Protein AF-A0A9E2CBW1-F1 (afdb_monomer_lite)

Structure (mmCIF, N/CA/C/O backbone):
data_AF-A0A9E2CBW1-F1
#
_entry.id   AF-A0A9E2CBW1-F1
#
loop_
_atom_site.group_PDB
_atom_site.id
_atom_site.type_symbol
_atom_site.label_atom_id
_atom_site.label_alt_id
_atom_site.label_comp_id
_atom_site.label_asym_id
_atom_site.label_entity_id
_atom_site.label_seq_id
_atom_site.pdbx_PDB_ins_code
_atom_site.Cartn_x
_atom_site.Cartn_y
_atom_site.Cartn_z
_atom_site.occupancy
_atom_site.B_iso_or_equiv
_atom_site.auth_seq_id
_atom_site.auth_comp_id
_atom_site.auth_asym_id
_atom_site.auth_atom_id
_atom_site.pdbx_PDB_model_num
ATOM 1 N N . MET A 1 1 ? 2.159 11.264 4.497 1.00 96.94 1 MET A N 1
ATOM 2 C CA . MET A 1 1 ? 2.310 10.872 3.080 1.00 96.94 1 MET A CA 1
ATOM 3 C C . MET A 1 1 ? 3.177 9.632 3.001 1.00 96.94 1 MET A C 1
ATOM 5 O O . MET A 1 1 ? 4.190 9.589 3.693 1.00 96.94 1 MET A O 1
ATOM 9 N N . PHE A 1 2 ? 2.806 8.661 2.169 1.00 98.25 2 PHE A N 1
ATOM 10 C CA . PHE A 1 2 ? 3.552 7.414 1.985 1.00 98.25 2 PHE A CA 1
ATOM 11 C C . PHE A 1 2 ? 4.089 7.279 0.565 1.00 98.25 2 PHE A C 1
ATOM 13 O O . PHE A 1 2 ? 3.323 7.381 -0.392 1.00 98.25 2 PHE A O 1
ATOM 20 N N . GLY A 1 3 ? 5.390 7.013 0.460 1.00 98.00 3 GLY A N 1
ATOM 21 C CA . GLY A 1 3 ? 6.084 6.596 -0.757 1.00 98.00 3 GLY A CA 1
ATOM 22 C C . GLY A 1 3 ? 6.716 5.210 -0.588 1.00 98.00 3 GLY A C 1
ATOM 23 O O . GLY A 1 3 ? 6.615 4.598 0.473 1.00 98.00 3 GLY A O 1
ATOM 24 N N . SER A 1 4 ? 7.404 4.713 -1.621 1.00 97.06 4 SER A N 1
ATOM 25 C CA . SER A 1 4 ? 8.040 3.378 -1.582 1.00 97.06 4 SER A CA 1
ATOM 26 C C . SER A 1 4 ? 9.094 3.203 -0.476 1.00 97.06 4 SER A C 1
ATOM 28 O O . SER A 1 4 ? 9.456 2.076 -0.155 1.00 97.06 4 SER A O 1
ATOM 30 N N . SER A 1 5 ? 9.581 4.286 0.132 1.00 96.88 5 SER A N 1
ATOM 31 C CA . SER A 1 5 ? 10.517 4.241 1.267 1.00 96.88 5 SER A CA 1
ATOM 32 C C . SER A 1 5 ? 9.845 4.499 2.624 1.00 96.88 5 SER A C 1
ATOM 34 O O . SER A 1 5 ? 10.533 4.773 3.603 1.00 96.88 5 SER A O 1
ATOM 36 N N . GLY A 1 6 ? 8.512 4.430 2.695 1.00 97.19 6 GLY A N 1
ATOM 37 C CA . GLY A 1 6 ? 7.733 4.660 3.910 1.00 97.19 6 GLY A CA 1
ATOM 38 C C . GLY A 1 6 ? 7.193 6.086 3.986 1.00 97.19 6 GLY A C 1
ATOM 39 O O . GLY A 1 6 ? 6.713 6.635 2.991 1.00 97.19 6 GLY A O 1
ATOM 40 N N . ILE A 1 7 ? 7.235 6.691 5.174 1.00 97.38 7 ILE A N 1
ATOM 41 C CA . ILE A 1 7 ? 6.757 8.062 5.382 1.00 97.38 7 ILE A CA 1
ATOM 42 C C . ILE A 1 7 ? 7.749 9.040 4.745 1.00 97.38 7 ILE A C 1
ATOM 44 O O . ILE A 1 7 ? 8.901 9.124 5.156 1.00 97.38 7 ILE A O 1
ATOM 48 N N . VAL A 1 8 ? 7.283 9.803 3.756 1.00 97.38 8 VAL A N 1
ATOM 49 C CA . VAL A 1 8 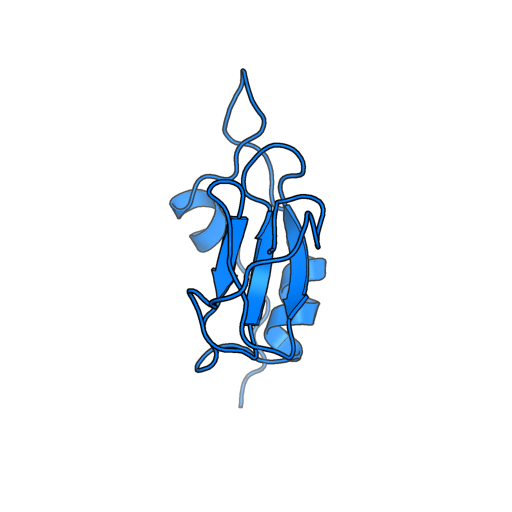? 8.113 10.757 2.987 1.00 97.38 8 VAL A CA 1
ATOM 50 C C . VAL A 1 8 ? 7.779 12.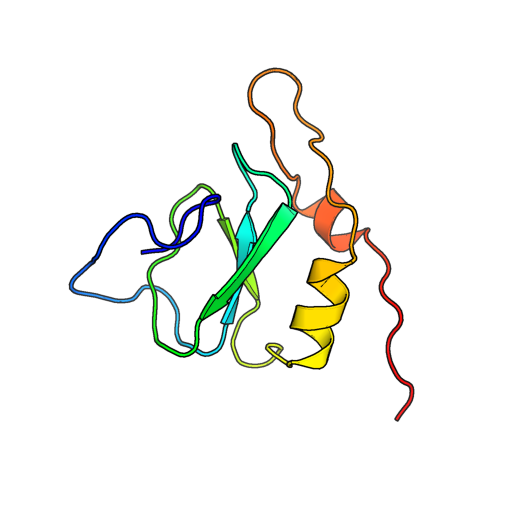222 3.274 1.00 97.38 8 VAL A C 1
ATOM 52 O O . VAL A 1 8 ? 8.399 13.123 2.722 1.00 97.38 8 VAL A O 1
ATOM 55 N N . GLY A 1 9 ? 6.776 12.474 4.114 1.00 96.25 9 GLY A N 1
ATOM 56 C CA . GLY A 1 9 ? 6.328 13.821 4.452 1.00 96.25 9 GLY A CA 1
ATOM 57 C C . GLY A 1 9 ? 4.919 13.840 5.031 1.00 96.25 9 GLY A C 1
ATOM 58 O O . GLY A 1 9 ? 4.304 12.795 5.272 1.00 96.25 9 GLY A O 1
ATOM 59 N N . THR A 1 10 ? 4.384 15.039 5.223 1.00 95.56 10 THR A N 1
ATOM 60 C CA . THR A 1 10 ? 3.054 15.285 5.788 1.00 95.56 10 THR A CA 1
ATOM 61 C C . THR A 1 10 ? 2.185 16.067 4.809 1.00 95.56 10 THR A C 1
ATOM 63 O O . THR A 1 10 ? 2.677 16.762 3.926 1.00 95.56 10 THR A O 1
ATOM 66 N N . HIS A 1 11 ? 0.871 15.917 4.947 1.00 94.12 11 HIS A N 1
ATOM 67 C CA . HIS A 1 11 ? -0.119 16.665 4.183 1.00 94.12 11 HIS A CA 1
ATOM 68 C C . HIS A 1 11 ? -1.312 16.941 5.102 1.00 94.12 11 HIS A C 1
ATOM 70 O O . HIS A 1 11 ? -1.593 16.144 5.995 1.00 94.12 11 HIS A O 1
ATOM 76 N N . ASN A 1 12 ? -1.992 18.071 4.918 1.00 95.56 12 ASN A N 1
ATOM 77 C CA . ASN A 1 12 ? -3.103 18.497 5.780 1.00 95.56 12 ASN A CA 1
ATOM 78 C C . ASN A 1 12 ? -4.427 17.767 5.493 1.00 95.56 12 ASN A C 1
ATOM 80 O O . ASN A 1 12 ? -5.395 17.939 6.227 1.00 95.56 12 ASN A O 1
ATOM 84 N N . LYS A 1 13 ? -4.479 16.989 4.413 1.00 96.56 13 LYS A N 1
ATOM 85 C CA . LYS A 1 13 ? -5.616 16.152 4.029 1.00 96.56 13 LYS A CA 1
ATOM 86 C C . LYS A 1 13 ? -5.136 14.741 3.739 1.00 96.56 13 LYS A C 1
ATOM 88 O O . LYS A 1 13 ? -4.057 14.571 3.170 1.00 96.56 13 LYS A O 1
ATOM 93 N N . ALA A 1 14 ? -5.951 13.758 4.083 1.00 97.00 14 ALA A N 1
ATOM 94 C CA . ALA A 1 14 ? -5.780 12.394 3.614 1.00 97.00 14 ALA A CA 1
ATOM 95 C C . ALA A 1 14 ? -6.457 12.201 2.250 1.00 97.00 14 ALA A C 1
ATOM 97 O O . ALA A 1 14 ? -7.381 12.936 1.899 1.00 97.00 14 ALA A O 1
ATOM 98 N N . LEU A 1 15 ? -5.964 11.229 1.483 1.00 97.25 15 LEU A N 1
ATOM 99 C CA . LEU A 1 15 ? -6.593 10.760 0.244 1.00 97.25 15 LEU A CA 1
ATOM 100 C C . LEU A 1 15 ? -7.306 9.422 0.464 1.00 97.25 15 LEU A C 1
ATOM 102 O O . LEU A 1 15 ? -8.284 9.141 -0.217 1.00 97.25 15 LEU A O 1
ATOM 106 N N . ALA A 1 16 ? -6.799 8.605 1.389 1.00 96.88 16 ALA A N 1
ATOM 107 C CA . ALA A 1 16 ? -7.318 7.284 1.707 1.00 96.88 16 ALA A CA 1
ATOM 108 C C . ALA A 1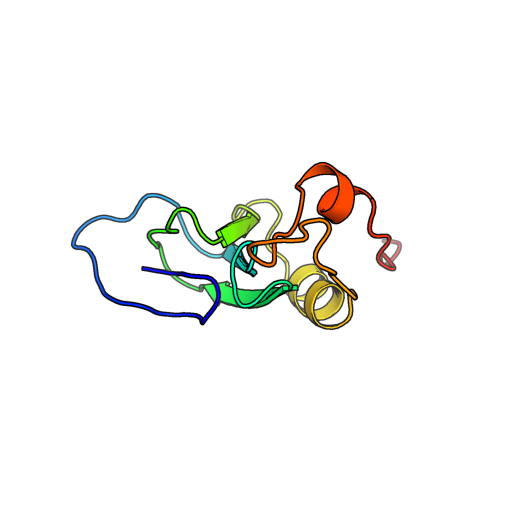 16 ? -7.422 7.107 3.226 1.00 96.88 16 ALA A C 1
ATOM 110 O O . ALA A 1 16 ? -6.599 7.645 3.977 1.00 96.88 16 ALA A O 1
ATOM 111 N N . SER A 1 17 ? -8.430 6.350 3.653 1.00 96.56 17 SER A N 1
ATOM 112 C CA . SER A 1 17 ? -8.671 6.054 5.063 1.00 96.56 17 SER A CA 1
ATOM 113 C C . SER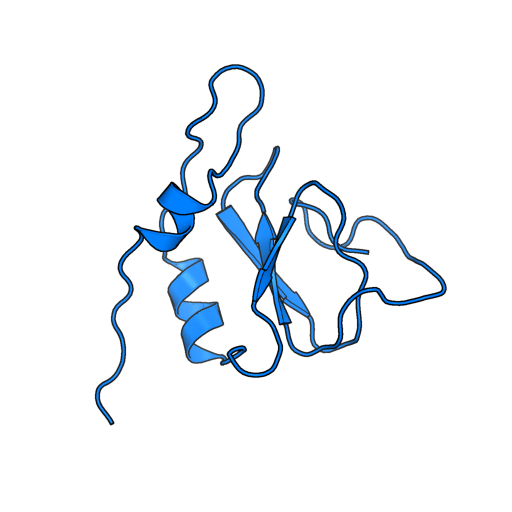 A 1 17 ? -7.821 4.889 5.559 1.00 96.56 17 SER A C 1
ATOM 115 O O . SER A 1 17 ? -7.513 3.964 4.803 1.00 96.56 17 SER A O 1
ATOM 117 N N . GLY A 1 18 ? -7.430 4.957 6.830 1.00 95.88 18 GLY A N 1
ATOM 118 C CA . GLY A 1 18 ? -6.798 3.848 7.540 1.00 95.88 18 GLY A CA 1
ATOM 119 C C . GLY A 1 18 ? -7.827 2.906 8.192 1.00 95.88 18 GLY A C 1
ATOM 120 O O . GLY A 1 18 ? -8.997 3.269 8.318 1.00 95.88 18 GLY A O 1
ATOM 121 N N . PRO A 1 19 ? -7.406 1.710 8.644 1.00 97.50 19 PRO A N 1
ATOM 122 C CA . PRO A 1 19 ? -6.069 1.149 8.476 1.00 97.50 19 PRO A CA 1
ATOM 123 C C . PRO A 1 19 ? -5.826 0.680 7.034 1.00 97.50 19 PRO A C 1
ATOM 125 O O . PRO A 1 19 ? -6.754 0.286 6.338 1.00 97.50 19 PRO A O 1
ATOM 128 N N . ALA A 1 20 ? -4.573 0.673 6.585 1.00 98.25 20 ALA A N 1
ATOM 129 C CA . ALA A 1 20 ? -4.209 0.245 5.234 1.00 98.25 20 ALA A CA 1
ATOM 130 C C . ALA A 1 20 ? -2.828 -0.418 5.185 1.00 98.25 20 ALA A C 1
ATOM 132 O O . ALA A 1 20 ? -1.927 -0.083 5.960 1.00 98.25 20 ALA A O 1
ATOM 133 N N . ILE A 1 21 ? -2.638 -1.312 4.213 1.00 98.56 21 ILE A N 1
ATOM 134 C CA . ILE A 1 21 ? -1.322 -1.875 3.882 1.00 98.56 21 ILE A CA 1
ATOM 135 C C . ILE A 1 21 ? -0.791 -1.138 2.660 1.00 98.56 21 ILE A C 1
ATOM 137 O O . ILE A 1 21 ? -1.452 -1.100 1.629 1.00 98.56 21 ILE A O 1
ATOM 141 N N . ILE A 1 22 ? 0.407 -0.573 2.745 1.00 98.38 22 ILE A N 1
ATOM 142 C CA . ILE A 1 22 ? 1.060 0.145 1.648 1.00 98.38 22 ILE A CA 1
ATOM 143 C C . ILE A 1 22 ? 2.144 -0.738 1.043 1.00 98.38 22 ILE A C 1
ATOM 145 O O . ILE A 1 22 ? 2.953 -1.298 1.777 1.00 98.38 22 ILE A O 1
ATOM 149 N N . VAL A 1 23 ? 2.189 -0.815 -0.288 1.00 98.25 23 VAL A N 1
ATOM 150 C CA . VAL A 1 23 ? 3.182 -1.591 -1.042 1.00 98.25 23 VAL A CA 1
ATOM 151 C C . VAL A 1 23 ? 3.963 -0.676 -1.986 1.00 98.25 23 VAL A C 1
ATOM 153 O O . VAL A 1 23 ? 3.382 -0.001 -2.839 1.00 98.25 23 VAL A O 1
ATOM 156 N N . GLY A 1 24 ? 5.289 -0.652 -1.864 1.00 97.88 24 GLY A N 1
ATOM 157 C CA . GLY A 1 24 ? 6.173 0.111 -2.740 1.00 97.88 24 GLY A CA 1
ATOM 158 C C . GLY A 1 24 ? 6.126 -0.391 -4.179 1.00 97.88 24 GLY A C 1
ATOM 159 O O . GLY A 1 24 ? 6.406 -1.562 -4.444 1.00 97.88 24 GLY A O 1
ATOM 160 N N . ARG A 1 25 ? 5.792 0.495 -5.127 1.00 96.38 25 ARG A N 1
ATOM 161 C CA . ARG A 1 25 ? 5.703 0.149 -6.552 1.00 96.38 25 ARG A CA 1
ATOM 162 C C . ARG A 1 25 ? 6.747 0.796 -7.448 1.00 96.38 25 ARG A C 1
ATOM 164 O O . ARG A 1 25 ? 6.829 0.391 -8.597 1.00 96.38 25 ARG A O 1
ATOM 171 N N . LYS A 1 26 ? 7.489 1.811 -7.000 1.00 94.88 26 LYS A N 1
ATOM 172 C CA . LYS A 1 26 ? 8.532 2.473 -7.804 1.00 94.88 26 LYS A CA 1
ATOM 173 C C . LYS A 1 26 ? 9.733 2.847 -6.944 1.00 94.88 26 LYS A C 1
ATOM 175 O O . LYS A 1 26 ? 9.575 3.475 -5.902 1.00 94.88 26 LYS A O 1
ATOM 180 N N . GLY A 1 27 ? 10.936 2.519 -7.407 1.00 92.50 27 GLY A N 1
ATOM 181 C CA . GLY A 1 27 ? 12.164 2.684 -6.627 1.00 92.50 27 GLY A CA 1
ATOM 182 C C . GLY A 1 27 ? 12.359 1.501 -5.682 1.00 92.50 27 GLY A C 1
ATOM 183 O O . GLY A 1 27 ? 12.869 0.468 -6.107 1.00 92.50 27 GLY A O 1
ATOM 184 N N . ASN A 1 28 ? 11.926 1.624 -4.424 1.00 93.56 28 ASN A N 1
ATOM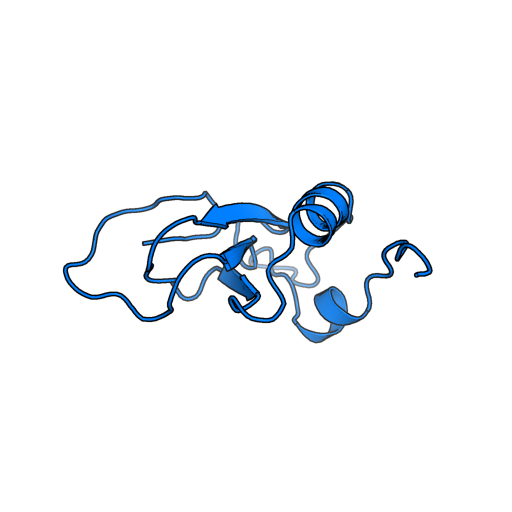 185 C CA . ASN A 1 28 ? 12.005 0.535 -3.443 1.00 93.56 28 ASN A CA 1
ATOM 186 C C . ASN A 1 28 ? 10.820 -0.439 -3.599 1.00 93.56 28 ASN A C 1
ATOM 188 O O . ASN A 1 28 ? 9.858 -0.418 -2.832 1.00 93.56 28 ASN A O 1
ATOM 192 N N . VAL A 1 29 ? 10.861 -1.228 -4.674 1.00 95.00 29 VAL A N 1
ATOM 193 C CA . VAL A 1 29 ? 9.805 -2.172 -5.063 1.00 95.00 29 VAL A CA 1
ATOM 194 C C . VAL A 1 29 ? 9.624 -3.266 -4.014 1.00 95.00 29 VAL A C 1
ATOM 196 O O . VAL A 1 29 ? 10.583 -3.930 -3.634 1.00 95.00 29 VAL A O 1
ATOM 199 N N . GLY A 1 30 ? 8.376 -3.500 -3.611 1.00 95.75 30 GLY A N 1
ATOM 200 C CA . GLY A 1 30 ? 8.020 -4.589 -2.705 1.00 95.75 30 GLY A CA 1
ATOM 201 C C . GLY A 1 30 ? 8.168 -4.268 -1.225 1.00 95.75 30 GLY A C 1
ATOM 202 O O . GLY A 1 30 ? 7.916 -5.144 -0.406 1.00 95.75 30 GLY A O 1
ATOM 203 N N . SER A 1 31 ? 8.547 -3.040 -0.865 1.00 97.38 31 SER A N 1
ATOM 204 C CA . SER A 1 31 ? 8.458 -2.593 0.522 1.00 97.38 31 SER A CA 1
ATOM 205 C C . SER A 1 31 ? 7.008 -2.646 0.998 1.00 97.38 31 SER A C 1
ATOM 207 O O . SER A 1 31 ? 6.093 -2.330 0.240 1.00 97.38 31 SER A O 1
ATOM 209 N N . VAL A 1 32 ? 6.792 -3.058 2.245 1.00 98.19 32 VAL A N 1
ATOM 210 C CA . VAL A 1 32 ? 5.455 -3.180 2.832 1.00 98.19 32 VAL A CA 1
ATOM 211 C C . VAL A 1 32 ? 5.420 -2.388 4.130 1.00 98.19 32 VAL A C 1
ATOM 213 O O . VAL A 1 32 ? 6.295 -2.546 4.980 1.00 98.19 32 VAL A O 1
ATOM 216 N N . TYR A 1 33 ? 4.412 -1.533 4.281 1.00 98.25 33 TYR A N 1
ATOM 217 C CA . TYR A 1 33 ? 4.200 -0.720 5.476 1.00 98.25 33 TYR A CA 1
ATOM 218 C C . TYR A 1 33 ? 2.756 -0.840 5.949 1.00 98.25 33 TYR A C 1
ATOM 220 O O . TYR A 1 33 ? 1.837 -0.972 5.142 1.00 98.25 33 TYR A O 1
ATOM 228 N N . TRP A 1 34 ? 2.560 -0.751 7.259 1.00 98.19 34 TRP A N 1
ATOM 229 C CA . TRP A 1 34 ? 1.243 -0.616 7.867 1.00 98.19 34 TRP A CA 1
ATOM 230 C C . TRP A 1 34 ? 0.954 0.858 8.135 1.00 98.19 34 TRP A C 1
ATOM 232 O O . TRP A 1 34 ? 1.810 1.575 8.660 1.00 98.19 34 TRP A O 1
ATOM 242 N N . SER A 1 35 ? -0.250 1.313 7.807 1.00 97.44 35 SER A N 1
ATOM 243 C CA . SER A 1 35 ? -0.757 2.597 8.270 1.00 97.44 35 SER A CA 1
ATOM 244 C C . SER A 1 35 ? -1.982 2.377 9.130 1.00 97.44 35 SER A C 1
ATOM 246 O O . SER A 1 35 ? -2.971 1.810 8.684 1.00 97.44 35 SER A O 1
ATOM 248 N N . GLU A 1 36 ? -1.899 2.833 10.374 1.00 96.56 36 GLU A N 1
ATOM 249 C CA . GLU A 1 36 ? -3.009 2.786 11.323 1.00 96.56 36 GLU A CA 1
ATOM 250 C C . GLU A 1 36 ? -3.992 3.948 11.128 1.00 96.56 36 GLU A C 1
ATOM 252 O O . GLU A 1 36 ? -5.144 3.858 11.529 1.00 96.56 36 GLU A O 1
ATOM 257 N N . ASN A 1 37 ? -3.550 5.024 10.472 1.00 95.81 37 ASN A N 1
ATOM 258 C CA . ASN A 1 37 ? -4.299 6.266 10.326 1.00 95.81 37 ASN A CA 1
ATOM 259 C C . ASN A 1 37 ? -4.599 6.573 8.857 1.00 95.81 37 ASN A C 1
ATOM 261 O O . ASN A 1 37 ? -3.961 6.044 7.947 1.00 95.81 37 ASN A O 1
ATOM 265 N N . ASP A 1 38 ? -5.514 7.512 8.640 1.00 97.44 38 ASP A N 1
ATOM 266 C CA . ASP A 1 38 ? -5.731 8.127 7.336 1.00 97.44 38 ASP A CA 1
ATOM 267 C C . ASP A 1 38 ? -4.425 8.695 6.767 1.00 97.44 38 ASP A C 1
ATOM 269 O O . ASP A 1 38 ? -3.582 9.263 7.473 1.00 97.44 38 ASP A O 1
ATOM 273 N N . PHE A 1 39 ? -4.238 8.541 5.459 1.00 97.56 39 PHE A N 1
ATOM 274 C CA . PHE A 1 39 ? -2.957 8.809 4.828 1.00 97.56 39 PHE A CA 1
ATOM 275 C C . PHE A 1 39 ? -3.097 9.345 3.404 1.00 97.56 39 PHE A C 1
ATOM 277 O O . PHE A 1 39 ? -4.165 9.400 2.796 1.00 97.56 39 PHE A O 1
ATOM 284 N N . TRP A 1 40 ? -1.963 9.785 2.864 1.00 98.00 40 TRP A N 1
ATOM 285 C CA . TRP A 1 40 ? -1.848 10.246 1.486 1.00 98.00 40 TRP A CA 1
ATOM 286 C C . TRP A 1 40 ? -0.787 9.405 0.766 1.00 98.00 40 TRP A C 1
ATOM 288 O O . TRP A 1 40 ? 0.408 9.642 0.993 1.00 98.00 40 TRP A O 1
ATOM 298 N N . PRO A 1 41 ? -1.170 8.401 -0.041 1.00 97.88 41 PRO A N 1
ATOM 299 C CA . PRO A 1 41 ? -0.239 7.697 -0.911 1.00 97.88 41 PRO A CA 1
ATOM 300 C C . PRO A 1 41 ? 0.220 8.620 -2.045 1.00 97.88 41 PRO A C 1
ATOM 302 O O . PRO A 1 41 ? -0.576 9.379 -2.598 1.00 97.88 41 PRO A O 1
ATOM 305 N N . ILE A 1 42 ? 1.502 8.563 -2.402 1.00 97.75 42 ILE A N 1
ATOM 306 C CA . ILE A 1 42 ? 2.015 9.199 -3.626 1.00 97.75 42 ILE A CA 1
ATOM 307 C C . ILE A 1 42 ? 2.128 8.176 -4.767 1.00 97.75 42 ILE A C 1
ATOM 309 O O . ILE A 1 42 ? 1.956 6.976 -4.568 1.00 97.75 42 ILE A O 1
ATOM 313 N N . ASP A 1 43 ? 2.451 8.634 -5.975 1.00 96.50 43 ASP A N 1
ATOM 314 C CA . ASP A 1 43 ? 2.465 7.843 -7.220 1.00 96.50 43 ASP A CA 1
ATOM 315 C C . ASP A 1 43 ? 3.447 6.647 -7.238 1.00 96.50 43 ASP A C 1
ATOM 317 O O . ASP A 1 43 ? 3.423 5.819 -8.164 1.00 96.50 43 ASP A O 1
ATOM 321 N N . THR A 1 44 ? 4.291 6.542 -6.208 1.00 97.00 44 THR A N 1
ATOM 322 C CA . THR A 1 44 ? 5.257 5.461 -5.996 1.00 97.00 44 THR A CA 1
ATOM 323 C C . THR A 1 44 ? 4.739 4.308 -5.142 1.00 97.00 44 THR A C 1
ATOM 325 O O . THR A 1 44 ? 5.490 3.356 -4.960 1.00 97.00 44 THR A O 1
ATOM 328 N N . VAL A 1 45 ? 3.496 4.306 -4.653 1.00 98.12 45 VAL A N 1
ATOM 329 C CA . VAL A 1 45 ? 2.939 3.171 -3.883 1.00 98.12 45 VAL A CA 1
ATOM 330 C C . VAL A 1 45 ? 1.613 2.656 -4.443 1.00 98.12 45 VAL A C 1
ATOM 332 O O . VAL A 1 45 ? 0.866 3.379 -5.098 1.00 98.12 45 VAL A O 1
ATOM 335 N N . TYR A 1 46 ? 1.326 1.387 -4.167 1.00 97.75 46 TYR A N 1
ATOM 336 C CA . TYR A 1 46 ? -0.026 0.838 -4.102 1.00 97.75 46 TYR A CA 1
ATOM 337 C C . TYR A 1 46 ? -0.463 0.735 -2.639 1.00 97.75 46 TYR A C 1
ATOM 339 O O . TYR A 1 46 ? 0.368 0.813 -1.733 1.00 97.75 46 TYR A O 1
ATOM 347 N N . PHE A 1 47 ? -1.757 0.548 -2.399 1.00 98.12 47 PHE A N 1
ATOM 348 C CA . PHE A 1 47 ? -2.267 0.261 -1.064 1.00 98.12 47 PHE A CA 1
ATOM 349 C C . PHE A 1 47 ? -3.472 -0.681 -1.116 1.00 98.12 47 PHE A C 1
ATOM 351 O O . PHE A 1 47 ? -4.161 -0.760 -2.133 1.00 98.12 47 PHE A O 1
ATOM 358 N N . VAL A 1 48 ? -3.682 -1.403 -0.019 1.00 97.56 48 VAL A N 1
ATOM 359 C CA . VAL A 1 48 ? -4.862 -2.221 0.264 1.00 97.56 48 VAL A CA 1
ATOM 360 C C . VAL A 1 48 ? -5.783 -1.405 1.163 1.00 97.56 48 VAL A C 1
ATOM 362 O O . VAL A 1 48 ? -5.336 -0.895 2.191 1.00 97.56 48 VAL A O 1
ATOM 365 N N . GLU A 1 49 ? -7.042 -1.271 0.759 1.00 95.06 49 GLU A N 1
ATOM 366 C CA . GLU A 1 49 ? -8.078 -0.544 1.502 1.00 95.06 49 GLU A CA 1
ATOM 367 C C . GLU A 1 49 ? -8.463 -1.251 2.810 1.00 95.06 49 GLU A C 1
ATOM 369 O O . GLU A 1 49 ? -8.257 -2.459 2.963 1.00 95.06 49 GLU A O 1
ATOM 374 N N . SER A 1 50 ? -9.053 -0.490 3.736 1.00 93.56 50 SER A N 1
ATOM 375 C CA . SER A 1 50 ? -9.419 -0.923 5.092 1.00 93.56 50 SER A CA 1
ATOM 376 C C . SER A 1 50 ? -10.214 -2.220 5.137 1.00 93.56 50 SER A C 1
ATOM 378 O O . SER A 1 50 ? -9.931 -3.077 5.971 1.00 93.56 50 SER A O 1
ATOM 380 N N . ASP A 1 51 ? -11.143 -2.407 4.204 1.00 94.06 51 ASP A N 1
ATOM 381 C CA . ASP A 1 51 ? -12.057 -3.555 4.185 1.00 94.06 51 ASP A CA 1
ATOM 382 C C . ASP A 1 51 ? -11.330 -4.888 3.953 1.00 94.06 51 ASP A C 1
ATOM 384 O O . ASP A 1 51 ? -11.823 -5.949 4.327 1.00 94.06 51 ASP A O 1
ATOM 388 N N . ASN A 1 52 ? -10.126 -4.834 3.376 1.00 92.25 52 ASN A N 1
ATOM 389 C CA . ASN A 1 52 ? -9.265 -5.991 3.131 1.00 92.25 52 ASN A CA 1
ATOM 390 C C . ASN A 1 52 ? -7.973 -5.949 3.971 1.00 92.25 52 ASN A C 1
ATOM 392 O O . ASN A 1 52 ? -7.082 -6.787 3.805 1.00 92.25 52 ASN A O 1
ATOM 396 N N . CYS A 1 53 ? -7.843 -4.971 4.869 1.00 94.38 53 CYS A N 1
ATOM 397 C CA . CYS A 1 53 ? -6.640 -4.719 5.647 1.00 94.38 53 CYS A CA 1
ATOM 398 C C . CYS A 1 53 ? -6.601 -5.610 6.896 1.00 94.38 53 CYS A C 1
ATOM 400 O O . CYS A 1 53 ? -7.067 -5.244 7.973 1.00 94.38 53 CYS A O 1
ATOM 402 N N . THR A 1 54 ? -6.028 -6.807 6.758 1.00 95.56 54 THR A N 1
ATOM 403 C CA . THR A 1 54 ? -5.835 -7.731 7.884 1.00 95.56 54 THR A CA 1
ATOM 404 C C . THR A 1 54 ? -4.365 -7.819 8.283 1.00 95.56 54 THR A C 1
ATOM 406 O O . THR A 1 54 ? -3.469 -7.736 7.439 1.00 95.56 54 THR A O 1
ATOM 409 N N . LEU A 1 55 ? -4.097 -8.055 9.573 1.00 95.50 55 LEU A N 1
ATOM 410 C CA . LEU A 1 55 ? -2.734 -8.334 10.045 1.00 95.50 55 LEU A CA 1
ATOM 411 C C . LEU A 1 55 ? -2.144 -9.564 9.349 1.00 95.50 55 LEU A C 1
ATOM 413 O O . LEU A 1 55 ? -0.963 -9.571 9.014 1.00 95.50 55 LEU A O 1
ATOM 417 N N . TYR A 1 56 ? -2.973 -10.576 9.074 1.00 95.50 56 TYR A N 1
ATOM 418 C CA . TYR A 1 56 ? -2.548 -11.739 8.304 1.00 95.50 56 TYR A CA 1
ATOM 419 C C . TYR A 1 56 ? -2.018 -11.337 6.925 1.00 95.50 56 TYR A C 1
ATOM 421 O O . TYR A 1 56 ? -0.897 -11.697 6.574 1.00 95.50 56 TYR A O 1
ATOM 429 N N . LEU A 1 57 ? -2.788 -10.551 6.164 1.00 96.50 57 LEU A N 1
ATOM 430 C CA . LEU A 1 57 ? -2.378 -10.099 4.838 1.00 96.50 57 LEU A CA 1
ATOM 431 C C . LEU A 1 57 ? -1.108 -9.244 4.908 1.00 96.50 57 LEU A C 1
ATOM 433 O O . LEU A 1 57 ? -0.215 -9.425 4.087 1.00 96.50 57 LEU A O 1
ATOM 437 N N . TYR A 1 58 ? -0.985 -8.368 5.907 1.00 97.56 58 TYR A N 1
ATOM 438 C CA . TYR A 1 58 ? 0.234 -7.589 6.131 1.00 97.56 58 TYR A CA 1
ATOM 439 C C . TYR A 1 58 ? 1.465 -8.491 6.301 1.00 97.56 58 TYR A C 1
ATOM 441 O O . TYR A 1 58 ? 2.454 -8.335 5.581 1.00 97.56 58 TYR A O 1
ATOM 449 N N . TYR A 1 59 ? 1.390 -9.481 7.195 1.00 96.75 59 TYR A N 1
ATOM 450 C CA . TYR A 1 59 ? 2.491 -10.419 7.417 1.00 96.75 59 TYR A CA 1
ATOM 451 C C . TYR A 1 59 ? 2.738 -11.347 6.225 1.00 96.75 59 TYR A C 1
ATOM 453 O O . TYR A 1 59 ? 3.893 -11.661 5.938 1.00 96.75 59 TYR A O 1
ATOM 461 N N . ALA A 1 60 ? 1.699 -11.753 5.496 1.00 96.62 60 ALA A N 1
ATOM 462 C CA . ALA A 1 60 ? 1.848 -12.530 4.271 1.00 96.62 60 ALA A CA 1
ATOM 463 C C . ALA A 1 60 ? 2.607 -11.727 3.203 1.00 96.62 60 ALA A C 1
ATOM 465 O O . ALA A 1 60 ? 3.573 -12.228 2.629 1.00 96.62 60 ALA A O 1
ATOM 466 N N . LEU A 1 61 ? 2.234 -10.461 2.989 1.00 96.81 61 LEU A N 1
ATOM 467 C CA . LEU A 1 61 ? 2.866 -9.575 2.009 1.00 96.81 61 LEU A CA 1
ATOM 468 C C . LEU A 1 61 ? 4.329 -9.263 2.341 1.00 96.81 61 LEU A C 1
ATOM 470 O O . LEU A 1 61 ? 5.126 -9.149 1.414 1.00 96.81 61 LEU A O 1
ATOM 474 N N . LEU A 1 62 ? 4.711 -9.209 3.624 1.00 96.38 62 LEU A N 1
ATOM 475 C CA . LEU A 1 62 ? 6.120 -9.089 4.035 1.00 96.38 62 LEU A CA 1
ATOM 476 C C . LEU A 1 62 ? 7.000 -10.246 3.529 1.00 96.38 62 LEU A C 1
ATOM 478 O O . LEU A 1 62 ? 8.209 -10.075 3.388 1.00 96.38 62 LEU A O 1
ATOM 482 N N . HIS A 1 63 ? 6.408 -11.409 3.246 1.00 94.75 63 HIS A N 1
ATOM 483 C CA . HIS A 1 63 ? 7.112 -12.596 2.754 1.00 94.75 63 HIS A CA 1
ATOM 484 C C . HIS A 1 63 ? 6.927 -12.824 1.246 1.00 94.75 63 HIS A C 1
ATOM 486 O O . HIS A 1 63 ? 7.529 -13.739 0.677 1.00 94.75 63 HIS A O 1
ATOM 492 N N . VAL A 1 64 ? 6.127 -11.996 0.567 1.00 95.06 64 VAL A N 1
ATOM 493 C CA . VAL A 1 64 ? 5.962 -12.075 -0.885 1.00 95.06 64 VAL A CA 1
ATOM 494 C C . VAL A 1 64 ? 7.164 -11.443 -1.571 1.00 95.06 64 VAL A C 1
ATOM 496 O O . VAL A 1 64 ? 7.492 -10.274 -1.375 1.00 95.06 64 VAL A O 1
ATOM 499 N N . ARG A 1 65 ? 7.795 -12.199 -2.472 1.00 91.00 65 ARG A N 1
ATOM 500 C CA . ARG A 1 65 ? 8.854 -11.666 -3.329 1.00 91.00 65 ARG A CA 1
ATOM 501 C C . ARG A 1 65 ? 8.256 -10.871 -4.489 1.00 91.00 65 ARG A C 1
ATOM 503 O O . ARG A 1 65 ? 8.044 -11.401 -5.582 1.00 91.00 65 ARG A O 1
ATOM 510 N N . PHE A 1 66 ? 8.009 -9.589 -4.251 1.00 93.00 6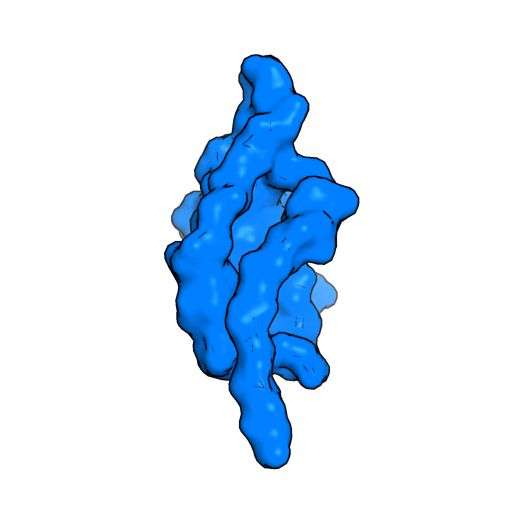6 PHE A N 1
ATOM 511 C CA . PHE A 1 66 ? 7.781 -8.625 -5.322 1.00 93.00 66 PHE A CA 1
ATOM 512 C C . PHE A 1 66 ? 9.101 -8.325 -6.035 1.00 93.00 66 PHE A C 1
ATOM 514 O O . PHE A 1 66 ? 10.159 -8.221 -5.417 1.00 93.00 66 PHE A O 1
ATOM 521 N N . MET A 1 67 ? 9.050 -8.224 -7.357 1.00 89.50 67 MET A N 1
ATOM 522 C CA . MET A 1 67 ? 10.210 -7.952 -8.199 1.00 89.50 67 MET A CA 1
ATOM 523 C C . MET A 1 67 ? 9.844 -6.871 -9.201 1.00 89.50 67 MET A C 1
ATOM 525 O O . MET A 1 67 ? 8.680 -6.745 -9.586 1.00 89.50 67 MET A O 1
ATOM 529 N N . SER A 1 68 ? 10.850 -6.102 -9.611 1.00 89.06 68 SER A N 1
ATOM 530 C CA . SER A 1 68 ? 10.672 -5.155 -10.700 1.00 89.06 68 SER A CA 1
ATOM 531 C C . SER A 1 68 ? 10.405 -5.899 -12.002 1.00 89.06 68 SER A C 1
ATOM 533 O O . SER A 1 68 ? 11.135 -6.830 -12.342 1.00 89.06 68 SER A O 1
ATOM 535 N N . THR A 1 69 ? 9.404 -5.448 -12.746 1.00 85.25 69 THR A N 1
ATOM 536 C CA . THR A 1 69 ? 9.195 -5.827 -14.150 1.00 85.25 69 THR A CA 1
ATOM 537 C C . THR A 1 69 ? 9.780 -4.799 -15.120 1.00 85.25 69 THR A C 1
ATOM 539 O O . THR A 1 69 ? 9.817 -5.042 -16.322 1.00 85.25 69 THR A O 1
ATOM 542 N N . ASP A 1 70 ? 10.249 -3.664 -14.600 1.00 82.50 70 ASP A N 1
ATOM 543 C CA . ASP A 1 70 ? 10.742 -2.529 -15.376 1.00 82.50 70 ASP A CA 1
ATOM 544 C C . ASP A 1 70 ? 12.280 -2.491 -15.396 1.00 82.50 70 ASP A C 1
ATOM 546 O O . ASP A 1 70 ? 12.937 -2.836 -14.408 1.00 82.50 70 ASP A O 1
ATOM 550 N N . VAL A 1 71 ? 12.849 -2.044 -16.524 1.00 73.19 71 VAL A N 1
ATOM 551 C CA . VAL A 1 71 ? 14.305 -2.046 -16.782 1.00 73.19 71 VAL A CA 1
ATOM 552 C C . VAL A 1 71 ? 14.984 -0.731 -16.373 1.00 73.19 71 VAL A C 1
ATOM 554 O O . VAL A 1 71 ? 16.096 -0.754 -15.857 1.00 73.19 71 VAL A O 1
ATOM 557 N N . ALA A 1 72 ? 14.336 0.419 -16.598 1.00 78.19 72 ALA A N 1
ATOM 558 C CA . ALA A 1 72 ? 14.955 1.736 -16.391 1.00 78.19 72 ALA A CA 1
ATOM 559 C C . ALA A 1 72 ? 14.766 2.284 -14.966 1.00 78.19 72 ALA A C 1
ATOM 561 O O . ALA A 1 72 ? 15.711 2.765 -14.348 1.00 78.19 72 ALA A O 1
ATOM 562 N N . VAL A 1 73 ? 13.545 2.206 -14.435 1.00 75.75 73 VAL A N 1
ATOM 563 C CA . VAL A 1 73 ? 13.226 2.548 -13.044 1.00 75.75 73 VAL A CA 1
ATOM 564 C C . VAL A 1 73 ? 12.544 1.331 -12.449 1.00 75.75 73 VAL A C 1
ATOM 566 O O . VAL A 1 73 ? 11.519 0.939 -13.001 1.00 75.75 73 VAL A O 1
ATOM 569 N N . PRO A 1 74 ? 13.061 0.738 -11.357 1.00 84.00 74 PRO A N 1
ATOM 570 C CA . PRO A 1 74 ? 12.445 -0.438 -10.776 1.00 84.00 74 PRO A CA 1
ATOM 571 C C . PRO A 1 74 ? 10.973 -0.187 -10.454 1.00 84.00 74 PRO A C 1
ATOM 573 O O . PRO A 1 74 ? 10.650 0.768 -9.740 1.00 84.00 74 PRO A O 1
ATOM 576 N N . GLY A 1 75 ? 10.098 -1.030 -10.994 1.00 92.38 75 GLY A N 1
ATOM 577 C CA . GLY A 1 75 ? 8.658 -0.845 -10.954 1.00 92.38 75 GLY A CA 1
ATOM 578 C C . GLY A 1 75 ? 7.907 -2.151 -10.739 1.00 92.38 75 GLY A C 1
ATOM 579 O O . GLY A 1 75 ? 8.160 -3.149 -11.411 1.00 92.38 75 GLY A O 1
ATOM 580 N N . LEU A 1 76 ? 6.973 -2.142 -9.790 1.00 94.62 76 LEU A N 1
ATOM 581 C CA . LEU A 1 76 ? 6.016 -3.220 -9.584 1.00 94.62 76 LEU A CA 1
ATOM 582 C C . LEU A 1 76 ? 4.809 -2.990 -10.487 1.00 94.62 76 LEU A C 1
ATOM 584 O O . LEU A 1 76 ? 4.015 -2.070 -10.262 1.00 94.62 76 LEU A O 1
ATOM 588 N N . ASN A 1 77 ? 4.653 -3.841 -11.493 1.00 93.94 77 ASN A N 1
ATOM 589 C CA . ASN A 1 77 ? 3.435 -3.892 -12.284 1.00 93.94 77 ASN A CA 1
ATOM 590 C C . ASN A 1 77 ? 2.259 -4.434 -11.440 1.00 93.94 77 ASN A C 1
ATOM 592 O O . ASN A 1 77 ? 2.423 -5.351 -10.631 1.00 93.94 77 ASN A O 1
ATOM 596 N N . ARG A 1 78 ? 1.063 -3.862 -11.636 1.00 93.75 78 ARG A N 1
ATOM 597 C CA . ARG A 1 78 ? -0.156 -4.222 -10.895 1.00 93.75 78 ARG A CA 1
ATOM 598 C C . ARG A 1 78 ? -0.578 -5.674 -11.136 1.00 93.75 78 ARG A C 1
ATOM 600 O O . ARG A 1 78 ? -0.867 -6.382 -10.177 1.00 93.75 78 ARG A O 1
ATOM 607 N N . ASP A 1 79 ? -0.564 -6.125 -12.383 1.00 94.75 79 ASP A N 1
ATOM 608 C CA . ASP A 1 79 ? -0.924 -7.498 -12.750 1.00 94.75 79 ASP A CA 1
ATOM 609 C C . ASP A 1 79 ? 0.081 -8.489 -12.156 1.00 94.75 79 ASP A C 1
ATOM 611 O O . ASP A 1 79 ? -0.300 -9.527 -11.614 1.00 94.75 79 ASP A O 1
ATOM 615 N N . PHE A 1 80 ? 1.373 -8.136 -12.156 1.00 94.69 80 PHE A N 1
ATOM 616 C CA . PHE A 1 80 ? 2.389 -8.948 -11.490 1.00 94.69 80 PHE A CA 1
ATOM 617 C C . PHE A 1 80 ? 2.155 -9.036 -9.978 1.00 94.69 80 PHE A C 1
ATOM 619 O O . PHE A 1 80 ? 2.251 -10.133 -9.423 1.00 94.69 80 PHE A O 1
ATOM 626 N N . ALA A 1 81 ? 1.799 -7.927 -9.320 1.00 95.38 81 ALA A N 1
ATOM 627 C CA . ALA A 1 81 ? 1.449 -7.923 -7.902 1.00 95.38 81 ALA A CA 1
ATOM 628 C C . ALA A 1 81 ? 0.255 -8.848 -7.607 1.00 95.38 81 ALA A C 1
ATOM 630 O O . ALA A 1 81 ? 0.357 -9.695 -6.723 1.00 95.38 81 ALA A O 1
ATOM 631 N N . HIS A 1 82 ? -0.825 -8.761 -8.392 1.00 94.75 82 HIS A N 1
ATOM 632 C CA . HIS A 1 82 ? -1.998 -9.633 -8.242 1.00 94.75 82 HIS A CA 1
ATOM 633 C C . HIS A 1 82 ? -1.726 -11.102 -8.599 1.00 94.75 82 HIS A C 1
ATOM 635 O O . HIS A 1 82 ? -2.404 -11.984 -8.085 1.00 94.75 82 HIS A O 1
ATOM 641 N N . SER A 1 83 ? -0.717 -11.392 -9.428 1.00 94.88 83 SER A N 1
ATOM 642 C CA . SER A 1 83 ? -0.313 -12.771 -9.747 1.00 94.88 83 SER A CA 1
ATOM 643 C C . SER A 1 83 ? 0.395 -13.493 -8.595 1.00 94.88 83 SER A C 1
ATOM 645 O O . SER A 1 83 ? 0.662 -14.693 -8.694 1.00 94.88 83 SER A O 1
ATOM 647 N N . ARG A 1 84 ? 0.799 -12.774 -7.536 1.00 94.38 84 ARG A N 1
ATOM 648 C CA . ARG A 1 84 ? 1.515 -13.377 -6.410 1.00 94.38 84 ARG A CA 1
ATOM 649 C C . ARG A 1 84 ? 0.547 -14.193 -5.566 1.00 94.38 84 ARG A C 1
ATOM 651 O O . ARG A 1 84 ? -0.448 -13.682 -5.067 1.00 94.38 84 ARG A O 1
ATOM 658 N N . GLN A 1 85 ? 0.885 -15.463 -5.387 1.00 92.88 85 GLN A N 1
ATOM 659 C CA . GLN A 1 85 ? 0.156 -16.349 -4.496 1.00 92.88 85 GLN A CA 1
ATOM 660 C C . GLN A 1 85 ? 0.642 -16.148 -3.063 1.00 92.88 85 GLN A C 1
ATOM 662 O O . GLN A 1 85 ? 1.845 -16.059 -2.809 1.00 92.88 85 GLN A O 1
ATOM 667 N N . ILE A 1 86 ? -0.308 -16.107 -2.138 1.00 92.62 86 ILE A N 1
ATOM 668 C CA . ILE A 1 86 ? -0.068 -16.187 -0.701 1.00 92.62 86 ILE A CA 1
ATOM 669 C C . ILE A 1 86 ? -0.792 -17.417 -0.172 1.00 92.62 86 ILE A C 1
ATOM 671 O O . ILE A 1 86 ? -1.818 -17.820 -0.722 1.00 92.62 86 ILE A O 1
ATOM 675 N N . LEU A 1 87 ? -0.271 -18.009 0.900 1.00 90.69 87 LEU A N 1
ATOM 676 C CA . LEU A 1 87 ? -1.070 -18.946 1.676 1.00 90.69 87 LEU A CA 1
ATOM 677 C C . LEU A 1 87 ? -2.232 -18.158 2.275 1.00 90.69 87 LEU A C 1
ATOM 679 O O . LEU A 1 87 ? -2.039 -17.029 2.729 1.00 90.69 87 LEU A O 1
ATOM 683 N N . TRP A 1 88 ? -3.426 -18.728 2.264 1.00 88.81 88 TRP A N 1
ATOM 684 C CA . TRP A 1 88 ? -4.588 -18.151 2.921 1.00 88.81 88 TRP A CA 1
ATOM 685 C C . TRP A 1 88 ? -5.095 -19.171 3.936 1.00 88.81 88 TRP A C 1
ATOM 687 O O . TRP A 1 88 ? -5.211 -20.343 3.572 1.00 88.81 88 TRP A O 1
ATOM 697 N N . PRO A 1 89 ? -5.333 -18.783 5.199 1.00 83.94 89 PRO A N 1
ATOM 698 C CA . PRO A 1 89 ? -5.842 -19.713 6.184 1.00 83.94 89 PRO A CA 1
ATOM 699 C C . PRO A 1 89 ? -7.268 -20.078 5.783 1.00 83.94 89 PRO A C 1
ATOM 701 O O . PRO A 1 89 ? -8.089 -19.204 5.497 1.00 83.94 89 PRO A O 1
ATOM 704 N N . GLU A 1 90 ? -7.553 -21.372 5.725 1.00 81.19 90 GLU A N 1
ATOM 705 C CA . GLU A 1 90 ? -8.933 -21.834 5.640 1.00 81.19 90 GLU A CA 1
ATOM 706 C C . GLU A 1 90 ? -9.651 -21.476 6.952 1.00 81.19 90 GLU A C 1
ATOM 708 O O . GLU A 1 90 ? -9.024 -21.431 8.016 1.00 81.19 90 GLU A O 1
ATOM 713 N N . ALA A 1 91 ? -10.934 -21.128 6.838 1.00 68.00 91 ALA A N 1
ATOM 714 C CA . ALA A 1 91 ? -11.780 -20.739 7.965 1.00 68.00 91 ALA A CA 1
ATOM 715 C C . ALA A 1 91 ? -12.199 -21.947 8.812 1.00 68.00 91 ALA A C 1
ATOM 717 O O . ALA A 1 91 ? -12.434 -23.025 8.219 1.00 68.00 91 ALA A O 1
#

Secondary structure (DSSP, 8-state):
-EETTEE----SS-SBPSSEEEEE-BSSTT-EEEE-S-B-B-TTEEEE-GGG--HHHHHHHHTS------SSS-B--HHHHHT--------

pLDDT: mean 94.09, std 5.67, range [68.0, 98.56]

Foldseek 3Di:
DQALVGDPDDDPDAPAADQKWKAFFWANHLDIDTDHGGHHYDPRIDMDHHVPDDPVVRVQSNPWDFFAPDDPIRGGDPVNVVPTDTDDDDD

Sequence (91 aa):
MFGSSGIVGTHNKALASGPAIIVGRKGNVGSVYWSENDFWPIDTVYFVESDNCTLYLYYALLHVRFMSTDVAVPGLNRDFAHSRQILWPEA

Radius of gyration: 13.06 Å; chains: 1; bounding box: 27×40×28 Å